Protein AF-A0A2A9CJL3-F1 (afdb_monomer_lite)

Sequence (117 aa):
MLYKWERVASILKNCNGYSLLDGLIALSILTLLSSGALPIYVQLYEERMSIQTRKEAILLLDHYWNDFVLNNVVPPKQEILEGTAFYLTETPNGLCISYNEEKKDELLICRSLPHEK

Structure (mmCIF, N/CA/C/O backbone):
data_AF-A0A2A9CJL3-F1
#
_entry.id   AF-A0A2A9CJL3-F1
#
loop_
_atom_site.group_PDB
_atom_site.id
_atom_site.type_symbol
_atom_site.label_atom_id
_atom_site.label_alt_id
_atom_site.label_comp_id
_atom_site.label_asym_id
_atom_site.label_entity_id
_atom_site.label_seq_id
_atom_site.pdbx_PDB_ins_code
_atom_site.Cartn_x
_atom_site.Cartn_y
_atom_site.Cartn_z
_atom_site.occupancy
_atom_site.B_iso_or_equiv
_atom_site.auth_seq_id
_atom_site.auth_comp_id
_atom_site.auth_asym_id
_atom_site.auth_atom_id
_atom_site.pdbx_PDB_model_num
ATOM 1 N N . MET A 1 1 ? 41.858 -5.292 -52.954 1.00 49.09 1 MET A N 1
ATOM 2 C CA . MET A 1 1 ? 40.851 -6.028 -52.149 1.00 49.09 1 MET A CA 1
ATOM 3 C C . MET A 1 1 ? 40.027 -5.147 -51.194 1.00 49.09 1 MET A C 1
ATOM 5 O O . MET A 1 1 ? 39.134 -5.680 -50.553 1.00 49.09 1 MET A O 1
ATOM 9 N N . LEU A 1 2 ? 40.246 -3.824 -51.125 1.00 51.66 2 LEU A N 1
ATOM 10 C CA . LEU A 1 2 ? 39.486 -2.907 -50.251 1.00 51.66 2 LEU A CA 1
ATOM 11 C C . LEU A 1 2 ? 38.051 -2.607 -50.741 1.00 51.66 2 LEU A C 1
ATOM 13 O O . LEU A 1 2 ? 37.121 -2.576 -49.947 1.00 51.66 2 LEU A O 1
ATOM 17 N N . TYR A 1 3 ? 37.839 -2.536 -52.058 1.00 54.88 3 TYR A N 1
ATOM 18 C CA . TYR A 1 3 ? 36.556 -2.154 -52.675 1.00 54.88 3 TYR A CA 1
ATOM 19 C C . TYR A 1 3 ? 35.359 -3.087 -52.421 1.00 54.88 3 TYR A C 1
ATOM 21 O O . TYR A 1 3 ? 34.215 -2.708 -52.679 1.00 54.88 3 TYR A O 1
ATOM 29 N N . LYS A 1 4 ? 35.593 -4.333 -51.988 1.00 55.81 4 LYS A N 1
ATOM 30 C CA . LYS A 1 4 ? 34.507 -5.305 -51.777 1.00 55.81 4 LYS A CA 1
ATOM 31 C C . LYS A 1 4 ? 33.820 -5.091 -50.424 1.00 55.81 4 LYS A C 1
ATOM 33 O O . LYS A 1 4 ? 32.614 -5.284 -50.328 1.00 55.81 4 LYS A O 1
ATOM 38 N N . TRP A 1 5 ? 34.566 -4.638 -49.417 1.00 55.09 5 TRP A N 1
ATOM 39 C CA . TRP A 1 5 ? 34.066 -4.428 -48.056 1.00 55.09 5 TRP A CA 1
ATOM 40 C C . TRP A 1 5 ? 33.256 -3.135 -47.923 1.00 55.09 5 TRP A C 1
ATOM 42 O O . TRP A 1 5 ? 32.191 -3.150 -47.312 1.00 55.09 5 TRP A O 1
ATOM 52 N N . GLU A 1 6 ? 33.676 -2.052 -48.584 1.00 56.62 6 GLU A N 1
ATOM 53 C CA . GLU A 1 6 ? 32.918 -0.787 -48.624 1.00 56.62 6 GLU A CA 1
ATOM 54 C C . GLU A 1 6 ? 31.541 -0.950 -49.281 1.00 56.62 6 GLU A C 1
ATOM 56 O O . GLU A 1 6 ? 30.549 -0.388 -48.819 1.00 56.62 6 GLU A O 1
ATOM 61 N N . ARG A 1 7 ? 31.451 -1.782 -50.327 1.00 55.16 7 ARG A N 1
ATOM 62 C CA . ARG A 1 7 ? 30.183 -2.060 -51.015 1.00 55.16 7 ARG A CA 1
ATOM 63 C C . ARG A 1 7 ? 29.206 -2.846 -50.140 1.00 55.16 7 ARG A C 1
ATOM 65 O O . ARG A 1 7 ? 28.020 -2.548 -50.143 1.00 55.16 7 ARG A O 1
ATOM 72 N N . VAL A 1 8 ? 29.701 -3.807 -49.360 1.00 57.72 8 VAL A N 1
ATOM 73 C CA . VAL A 1 8 ? 28.883 -4.570 -48.403 1.00 57.72 8 VAL A CA 1
ATOM 74 C C . VAL A 1 8 ? 28.418 -3.672 -47.253 1.00 57.72 8 VAL A C 1
ATOM 76 O O . VAL A 1 8 ? 27.242 -3.700 -46.899 1.00 57.72 8 VAL A O 1
ATOM 79 N N . ALA A 1 9 ? 29.290 -2.799 -46.739 1.00 57.59 9 ALA A N 1
ATOM 80 C CA . ALA A 1 9 ? 28.938 -1.828 -45.702 1.00 57.59 9 ALA A CA 1
ATOM 81 C C . ALA A 1 9 ? 27.870 -0.810 -46.157 1.00 57.59 9 ALA A C 1
ATOM 83 O O . ALA A 1 9 ? 27.065 -0.358 -45.346 1.00 57.59 9 ALA A O 1
ATOM 84 N N . SER A 1 10 ? 27.827 -0.476 -47.451 1.00 55.78 10 SER A N 1
ATOM 85 C CA . SER A 1 10 ? 26.781 0.366 -48.047 1.00 55.78 10 SER A CA 1
ATOM 86 C C . SER A 1 10 ? 25.424 -0.338 -48.184 1.00 55.78 10 SER A C 1
ATOM 88 O O . SER A 1 10 ? 24.407 0.345 -48.167 1.00 55.78 10 SER A O 1
ATOM 90 N N . ILE A 1 11 ? 25.392 -1.667 -48.343 1.00 60.41 11 ILE A N 1
ATOM 91 C CA . ILE A 1 11 ? 24.155 -2.456 -48.526 1.00 60.41 11 ILE A CA 1
ATOM 92 C C . ILE A 1 11 ? 23.450 -2.719 -47.181 1.00 60.41 11 ILE A C 1
ATOM 94 O O . ILE A 1 11 ? 22.240 -2.906 -47.138 1.00 60.41 11 ILE A O 1
ATOM 98 N N . LEU A 1 12 ? 24.195 -2.689 -46.073 1.00 59.72 12 LEU A N 1
ATOM 99 C CA . LEU A 1 12 ? 23.690 -2.881 -44.704 1.00 59.72 12 LEU A CA 1
ATOM 100 C C . LEU A 1 12 ? 23.056 -1.626 -44.076 1.00 59.72 12 LEU A C 1
ATOM 102 O O . LEU A 1 12 ? 22.631 -1.668 -42.919 1.00 59.72 12 LEU A O 1
ATOM 106 N N . LYS A 1 13 ? 23.000 -0.513 -44.815 1.00 63.97 13 LYS A N 1
ATOM 107 C CA . LYS A 1 13 ? 22.344 0.726 -44.390 1.00 63.97 13 LYS A CA 1
ATOM 108 C C . LYS A 1 13 ? 20.925 0.779 -44.948 1.00 63.97 13 LYS A C 1
ATOM 110 O O . LYS A 1 13 ? 20.710 0.530 -46.131 1.00 63.97 13 LYS A O 1
ATOM 115 N N . ASN A 1 14 ? 19.961 1.138 -44.107 1.00 64.75 14 ASN A N 1
ATOM 116 C CA . ASN A 1 14 ? 18.607 1.463 -44.552 1.00 64.75 14 ASN A CA 1
ATOM 117 C C . ASN A 1 14 ? 18.636 2.716 -45.460 1.00 64.75 14 ASN A C 1
ATOM 119 O O . ASN A 1 14 ? 19.577 3.507 -45.396 1.00 64.75 14 ASN A O 1
ATOM 123 N N . CYS A 1 15 ? 17.587 2.958 -46.251 1.00 68.25 15 CYS A N 1
ATOM 124 C CA . CYS A 1 15 ? 17.430 4.134 -47.121 1.00 68.25 15 CYS A CA 1
ATOM 125 C C . CYS A 1 15 ? 17.525 5.483 -46.377 1.00 68.25 15 CYS A C 1
ATOM 127 O O . CYS A 1 15 ? 17.763 6.508 -47.005 1.00 68.25 15 CYS A O 1
ATOM 129 N N . ASN A 1 16 ? 17.403 5.470 -45.045 1.00 71.50 16 ASN A N 1
ATOM 130 C CA . ASN A 1 16 ? 17.586 6.629 -44.165 1.00 71.50 16 ASN A CA 1
ATOM 131 C C . ASN A 1 16 ? 19.027 6.774 -43.624 1.00 71.50 16 ASN A C 1
ATOM 133 O O . ASN A 1 16 ? 19.276 7.605 -42.758 1.00 71.50 16 ASN A O 1
ATOM 137 N N . GLY A 1 17 ? 19.978 5.956 -44.087 1.00 72.94 17 GLY A N 1
ATOM 138 C CA . GLY A 1 17 ? 21.399 6.028 -43.727 1.00 72.94 17 GLY A CA 1
ATOM 139 C C . GLY A 1 17 ? 21.811 5.272 -42.457 1.00 72.94 17 GLY A C 1
ATOM 140 O O . GLY A 1 17 ? 23.010 5.119 -42.227 1.00 72.94 17 GLY A O 1
ATOM 141 N N . TYR A 1 18 ? 20.859 4.758 -41.675 1.00 77.50 18 TYR A N 1
ATOM 142 C CA . TYR A 1 18 ? 21.126 3.988 -40.455 1.00 77.50 18 TYR A CA 1
ATOM 143 C C . TYR A 1 18 ? 21.594 2.566 -40.759 1.00 77.50 18 TYR A C 1
ATOM 145 O O . TYR A 1 18 ? 20.965 1.853 -41.545 1.00 77.50 18 TYR A O 1
ATOM 153 N N . SER A 1 19 ? 22.674 2.146 -40.107 1.00 81.62 19 SER A N 1
ATOM 154 C CA . SER A 1 19 ? 23.163 0.769 -40.132 1.00 81.62 19 SER A CA 1
ATOM 155 C C . SER A 1 19 ? 22.446 -0.087 -39.088 1.00 81.62 19 SER A C 1
ATOM 157 O O . SER A 1 19 ? 22.014 0.405 -38.046 1.00 81.62 19 SER A O 1
ATOM 159 N N . LEU A 1 20 ? 22.391 -1.401 -39.316 1.00 79.12 20 LEU A N 1
ATOM 160 C CA . LEU A 1 20 ? 21.939 -2.369 -38.309 1.00 79.12 20 LEU A CA 1
ATOM 161 C C . LEU A 1 20 ? 22.742 -2.244 -36.997 1.00 79.12 20 LEU A C 1
ATOM 163 O O . LEU A 1 20 ? 22.187 -2.394 -35.911 1.00 79.12 20 LEU A O 1
ATOM 167 N N . LEU A 1 21 ? 24.028 -1.885 -37.096 1.00 84.50 21 LEU A N 1
ATOM 168 C CA . LEU A 1 21 ? 24.891 -1.614 -35.944 1.00 84.50 21 LEU A CA 1
ATOM 169 C C . LEU A 1 21 ? 24.389 -0.431 -35.099 1.00 84.50 21 LEU A C 1
ATOM 171 O O . LEU A 1 21 ? 24.407 -0.518 -33.874 1.00 84.50 21 LEU A O 1
ATOM 175 N N . ASP A 1 22 ? 23.896 0.636 -35.733 1.00 82.56 22 ASP A N 1
ATOM 176 C CA . ASP A 1 22 ? 23.372 1.812 -35.026 1.00 82.56 22 ASP A CA 1
ATOM 177 C C . ASP A 1 22 ? 22.117 1.442 -34.226 1.00 82.56 22 ASP A C 1
ATOM 179 O O . ASP A 1 22 ? 21.938 1.887 -33.093 1.00 82.56 22 ASP A O 1
ATOM 183 N N . GLY A 1 23 ? 21.284 0.553 -34.780 1.00 85.12 23 GLY A N 1
ATOM 184 C CA . GLY A 1 23 ? 20.132 -0.014 -34.079 1.00 85.12 23 GLY A CA 1
ATOM 185 C C . GLY A 1 23 ? 20.530 -0.858 -32.865 1.00 85.12 23 GLY A C 1
ATOM 186 O O . GLY A 1 23 ? 19.932 -0.721 -31.801 1.00 85.12 23 GLY A O 1
ATOM 187 N N . LEU A 1 24 ? 21.571 -1.689 -32.987 1.00 88.12 24 LEU A N 1
ATOM 188 C CA . LEU A 1 24 ? 22.086 -2.487 -31.866 1.00 88.12 24 LEU A CA 1
ATOM 189 C C . LEU A 1 24 ? 22.685 -1.616 -30.755 1.00 88.12 24 LEU A C 1
ATOM 191 O O . LEU A 1 24 ? 22.490 -1.917 -29.580 1.00 88.12 24 LEU A O 1
ATOM 195 N N . ILE A 1 25 ? 23.375 -0.529 -31.111 1.00 90.81 25 ILE A N 1
ATOM 196 C CA . ILE A 1 25 ? 23.914 0.438 -30.144 1.00 90.81 25 ILE A CA 1
ATOM 197 C C . ILE A 1 25 ? 22.777 1.193 -29.444 1.00 90.81 25 ILE A C 1
ATOM 199 O O . ILE A 1 25 ? 22.794 1.354 -28.228 1.00 90.81 25 ILE A O 1
ATOM 203 N N . ALA A 1 26 ? 21.752 1.623 -30.182 1.00 92.00 26 ALA A N 1
ATOM 204 C CA . ALA A 1 26 ? 20.588 2.265 -29.577 1.00 92.00 26 ALA A CA 1
ATOM 205 C C . ALA A 1 26 ? 19.861 1.320 -28.604 1.00 92.00 26 ALA A C 1
ATOM 207 O O . ALA A 1 26 ? 19.496 1.729 -27.501 1.00 92.00 26 ALA A O 1
ATOM 208 N N . LEU A 1 27 ? 19.704 0.045 -28.976 1.00 89.62 27 LEU A N 1
ATOM 209 C CA . LEU A 1 27 ? 19.112 -0.975 -28.111 1.00 89.62 27 LEU A CA 1
ATOM 210 C C . LEU A 1 27 ? 19.964 -1.255 -26.871 1.00 89.62 27 LEU A C 1
ATOM 212 O O . LEU A 1 27 ? 19.398 -1.407 -25.795 1.00 89.62 27 LEU A O 1
ATOM 216 N N . SER A 1 28 ? 21.295 -1.293 -26.985 1.00 91.81 28 SER A N 1
ATOM 217 C CA . SER A 1 28 ? 22.170 -1.532 -25.830 1.00 91.81 28 SER A CA 1
ATOM 218 C C . SER A 1 28 ? 22.155 -0.373 -24.831 1.00 91.81 28 SER A C 1
ATOM 220 O O . SER A 1 28 ? 22.166 -0.592 -23.621 1.00 91.81 28 SER A O 1
ATOM 222 N N . ILE A 1 29 ? 22.063 0.866 -25.319 1.00 94.56 29 ILE A N 1
ATOM 223 C CA . ILE A 1 29 ? 21.884 2.043 -24.462 1.00 94.56 29 ILE A CA 1
ATOM 224 C C . ILE A 1 29 ? 20.509 1.992 -23.785 1.00 94.56 29 ILE A C 1
ATOM 226 O O . ILE A 1 29 ? 20.406 2.219 -22.580 1.00 94.56 29 ILE A O 1
ATOM 230 N N . LEU A 1 30 ? 19.456 1.651 -24.534 1.00 92.50 30 LEU A N 1
ATOM 231 C CA . LEU A 1 30 ? 18.102 1.541 -23.995 1.00 92.50 30 LEU A CA 1
ATOM 232 C C . LEU A 1 30 ? 18.007 0.463 -22.908 1.00 92.50 30 LEU A C 1
ATOM 234 O O . LEU A 1 30 ? 17.411 0.709 -21.860 1.00 92.50 30 LEU A O 1
ATOM 238 N N . THR A 1 31 ? 18.609 -0.709 -23.122 1.00 93.25 31 THR A N 1
ATOM 239 C CA . THR A 1 31 ? 18.590 -1.786 -22.126 1.00 93.25 31 THR A CA 1
ATOM 240 C C . THR A 1 31 ? 19.327 -1.375 -20.859 1.00 93.25 31 THR A C 1
ATOM 242 O O . THR A 1 31 ? 18.775 -1.548 -19.775 1.00 93.25 31 THR A O 1
ATOM 245 N N . LEU A 1 32 ? 20.497 -0.738 -20.967 1.00 93.31 32 LEU A N 1
ATOM 246 C CA . LEU A 1 32 ? 21.230 -0.221 -19.807 1.00 93.31 32 LEU A CA 1
ATOM 247 C C . LEU A 1 32 ? 20.395 0.783 -19.004 1.00 93.31 32 LEU A C 1
ATOM 249 O O . LEU A 1 32 ? 20.230 0.617 -17.795 1.00 93.31 32 LEU A O 1
ATOM 253 N N . LEU A 1 33 ? 19.804 1.775 -19.673 1.00 93.31 33 LEU A N 1
ATOM 254 C CA . LEU A 1 33 ? 18.961 2.777 -19.016 1.00 93.31 33 LEU A CA 1
ATOM 255 C C . LEU A 1 33 ? 17.731 2.145 -18.361 1.00 93.31 33 LEU A C 1
ATOM 257 O O . LEU A 1 33 ? 17.422 2.450 -17.210 1.00 93.31 33 LEU A O 1
ATOM 261 N N . SER A 1 34 ? 17.060 1.229 -19.062 1.00 92.75 34 SER A N 1
ATOM 262 C CA . SER A 1 34 ? 15.894 0.532 -18.518 1.00 92.75 34 SER A CA 1
ATOM 263 C C . SER A 1 34 ? 16.258 -0.313 -17.298 1.00 92.75 34 SER A C 1
ATOM 265 O O . SER A 1 34 ? 15.550 -0.254 -16.299 1.00 92.75 34 SER A O 1
ATOM 267 N N . SER A 1 35 ? 17.396 -1.014 -17.317 1.00 91.38 35 SER A N 1
ATOM 268 C CA . SER A 1 35 ? 17.829 -1.860 -16.200 1.00 91.38 35 SER A CA 1
ATOM 269 C C . SER A 1 35 ? 18.128 -1.065 -14.927 1.00 91.38 35 SER A C 1
ATOM 271 O O . SER A 1 35 ? 17.892 -1.569 -13.834 1.00 91.38 35 SER A O 1
ATOM 273 N N . GLY A 1 36 ? 18.595 0.182 -15.057 1.00 90.12 36 GLY A N 1
ATOM 274 C CA . GLY A 1 36 ? 18.819 1.071 -13.918 1.00 90.12 36 GLY A CA 1
ATOM 275 C C . GLY A 1 36 ? 17.544 1.759 -13.431 1.00 90.12 36 GLY A C 1
ATOM 276 O O . GLY A 1 36 ? 17.332 1.887 -12.230 1.00 90.12 36 GLY A O 1
ATOM 277 N N . ALA A 1 37 ? 16.676 2.190 -14.349 1.00 91.88 37 ALA A N 1
ATOM 278 C CA . ALA A 1 37 ? 15.473 2.938 -13.997 1.00 91.88 37 ALA A CA 1
ATOM 279 C C . ALA A 1 37 ? 14.354 2.047 -13.438 1.00 91.88 37 ALA A C 1
ATOM 281 O O . ALA A 1 37 ? 13.676 2.437 -12.489 1.00 91.88 37 ALA A O 1
ATOM 282 N N . LEU A 1 38 ? 14.157 0.850 -13.999 1.00 90.75 38 LEU A N 1
ATOM 283 C CA . LEU A 1 38 ? 13.072 -0.055 -13.617 1.00 90.75 38 LEU A CA 1
ATOM 284 C C . LEU A 1 38 ? 13.039 -0.392 -12.113 1.00 90.75 38 LEU A C 1
ATOM 286 O O . LEU A 1 38 ? 11.970 -0.233 -11.525 1.00 90.75 38 LEU A O 1
ATOM 290 N N . PRO A 1 39 ? 14.149 -0.795 -11.454 1.00 91.25 39 PRO A N 1
ATOM 291 C CA . PRO A 1 39 ? 14.109 -1.100 -10.023 1.00 91.25 39 PRO A CA 1
ATOM 292 C C . PRO A 1 39 ? 13.735 0.123 -9.177 1.00 91.25 39 PRO A C 1
ATOM 294 O O . PRO A 1 39 ? 12.997 -0.014 -8.206 1.00 91.25 39 PRO A O 1
ATOM 297 N N . ILE A 1 40 ? 14.163 1.325 -9.580 1.00 92.75 40 ILE A N 1
ATOM 298 C CA . ILE A 1 40 ? 13.809 2.577 -8.894 1.00 92.75 40 ILE A CA 1
ATOM 299 C C . ILE A 1 40 ? 12.305 2.840 -9.015 1.00 92.75 40 ILE A C 1
ATOM 301 O O . ILE A 1 40 ? 11.657 3.191 -8.033 1.00 92.75 40 ILE A O 1
ATOM 305 N N . TYR A 1 41 ? 11.730 2.650 -10.206 1.00 91.81 41 TYR A N 1
ATOM 306 C CA . TYR A 1 41 ? 10.290 2.811 -10.410 1.00 91.81 41 TYR A CA 1
ATOM 307 C C . TYR A 1 41 ? 9.470 1.814 -9.593 1.00 91.81 41 TYR A C 1
ATOM 309 O O . TYR A 1 41 ? 8.462 2.210 -9.014 1.00 91.81 41 TYR A O 1
ATOM 317 N N . VAL A 1 42 ? 9.905 0.553 -9.527 1.00 92.31 42 VAL A N 1
ATOM 318 C CA . VAL A 1 42 ? 9.240 -0.479 -8.719 1.00 92.31 42 VAL A CA 1
ATOM 319 C C . VAL A 1 42 ? 9.270 -0.094 -7.242 1.00 92.31 42 VAL A C 1
ATOM 321 O O . VAL A 1 42 ? 8.214 -0.027 -6.618 1.00 92.31 42 VAL A O 1
ATOM 324 N N . GLN A 1 43 ? 10.441 0.265 -6.711 1.00 91.62 43 GLN A N 1
ATOM 325 C CA . GLN A 1 43 ? 10.571 0.666 -5.311 1.00 91.62 43 GLN A CA 1
ATOM 326 C C . GLN A 1 43 ? 9.704 1.892 -4.984 1.00 91.62 43 GLN A C 1
ATOM 328 O O . GLN A 1 43 ? 8.958 1.890 -4.008 1.00 91.62 43 GLN A O 1
ATOM 333 N N . LEU A 1 44 ? 9.743 2.932 -5.823 1.00 92.81 44 LEU A N 1
ATOM 334 C CA . LEU A 1 44 ? 8.928 4.132 -5.615 1.00 92.81 44 LEU A CA 1
ATOM 335 C C . LEU A 1 44 ? 7.427 3.841 -5.685 1.00 92.81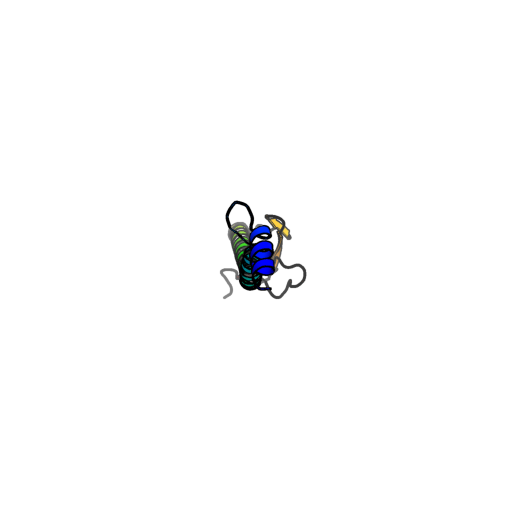 44 LEU A C 1
ATOM 337 O O . LEU A 1 44 ? 6.642 4.501 -5.003 1.00 92.81 44 LEU A O 1
ATOM 341 N N . TYR A 1 45 ? 7.014 2.900 -6.532 1.00 91.25 45 TYR A N 1
ATOM 342 C CA . TYR A 1 45 ? 5.618 2.496 -6.633 1.00 91.25 45 TYR A CA 1
ATOM 343 C C . TYR A 1 45 ? 5.154 1.785 -5.358 1.00 91.25 45 TYR A C 1
ATOM 345 O O . TYR A 1 45 ? 4.112 2.144 -4.810 1.00 91.25 45 TYR A O 1
ATOM 353 N N . GLU A 1 46 ? 5.948 0.844 -4.846 1.00 88.44 46 GLU A N 1
ATOM 354 C CA . GLU A 1 46 ? 5.673 0.146 -3.585 1.00 88.44 46 GLU A CA 1
ATOM 355 C C . GLU A 1 46 ? 5.620 1.116 -2.397 1.00 88.44 46 GLU A C 1
ATOM 357 O O . GLU A 1 46 ? 4.666 1.097 -1.617 1.00 88.44 46 GLU A O 1
ATOM 362 N N . GLU A 1 47 ? 6.588 2.032 -2.298 1.00 87.12 47 GLU A N 1
ATOM 363 C CA . GLU A 1 47 ? 6.613 3.059 -1.254 1.00 87.12 47 GLU A CA 1
ATOM 364 C C . GLU A 1 47 ? 5.365 3.947 -1.316 1.00 87.12 47 GLU A C 1
ATOM 366 O O . GLU A 1 47 ? 4.695 4.147 -0.300 1.00 87.12 47 GLU A O 1
ATOM 371 N N . ARG A 1 48 ? 4.993 4.440 -2.505 1.00 89.50 48 ARG A N 1
ATOM 372 C CA . ARG A 1 48 ? 3.792 5.272 -2.675 1.00 89.50 48 ARG A CA 1
ATOM 373 C C . ARG A 1 48 ? 2.514 4.528 -2.325 1.00 89.50 48 ARG A C 1
ATOM 375 O O . ARG A 1 48 ? 1.658 5.116 -1.668 1.00 89.50 48 ARG A O 1
ATOM 382 N N . MET A 1 49 ? 2.400 3.266 -2.730 1.00 87.06 49 MET A N 1
ATOM 383 C CA . MET A 1 49 ? 1.250 2.437 -2.386 1.00 87.06 49 MET A CA 1
ATOM 384 C C . MET A 1 49 ? 1.148 2.277 -0.867 1.00 87.06 49 MET A C 1
ATOM 386 O O . MET A 1 49 ? 0.103 2.560 -0.290 1.00 87.06 49 MET A O 1
ATOM 390 N N . SER A 1 50 ? 2.257 1.950 -0.195 1.00 85.69 50 SER A N 1
ATOM 391 C CA . SER A 1 50 ? 2.278 1.791 1.265 1.00 85.69 50 SER A CA 1
ATOM 392 C C . SER A 1 50 ? 1.868 3.068 2.012 1.00 85.69 50 SER A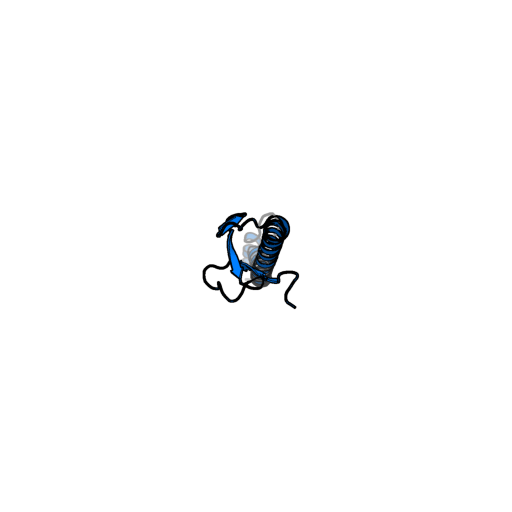 C 1
ATOM 394 O O . SER A 1 50 ? 1.122 3.015 2.991 1.00 85.69 50 SER A O 1
ATOM 396 N N . ILE A 1 51 ? 2.308 4.237 1.532 1.00 87.62 51 ILE A N 1
ATOM 397 C CA . ILE A 1 51 ? 1.958 5.537 2.113 1.00 87.62 51 ILE A CA 1
ATOM 398 C C . ILE A 1 51 ? 0.470 5.825 1.921 1.00 87.62 51 ILE A C 1
ATOM 400 O O . ILE A 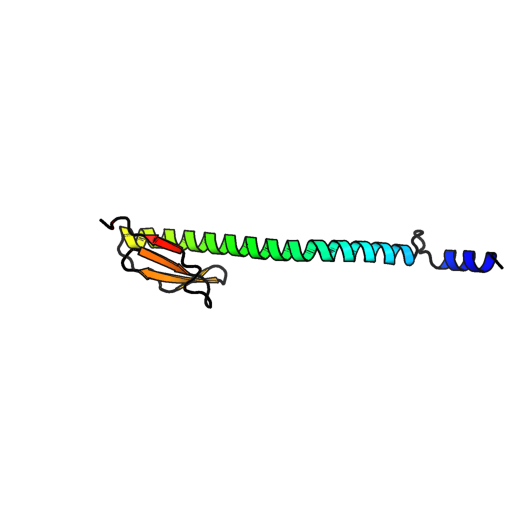1 51 ? -0.183 6.310 2.847 1.00 87.62 51 ILE A O 1
ATOM 404 N N . GLN A 1 52 ? -0.063 5.531 0.736 1.00 89.44 52 GLN A N 1
ATOM 405 C CA . GLN A 1 52 ?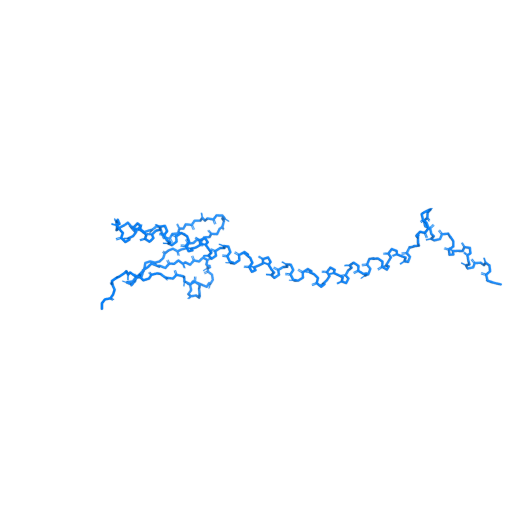 -1.467 5.748 0.416 1.00 89.44 52 GLN A CA 1
ATOM 406 C C . GLN A 1 52 ? -2.375 4.858 1.277 1.00 89.44 52 GLN A C 1
ATOM 408 O O . GLN A 1 52 ? -3.241 5.386 1.975 1.00 89.44 52 GLN A O 1
ATOM 413 N N . THR A 1 53 ? -2.100 3.553 1.353 1.00 86.69 53 THR A N 1
ATOM 414 C CA . THR A 1 53 ? -2.854 2.621 2.209 1.00 86.69 53 THR A CA 1
ATOM 415 C C . THR A 1 53 ? -2.775 3.021 3.684 1.00 86.69 53 THR A C 1
ATOM 417 O O . THR A 1 53 ? -3.771 2.995 4.405 1.00 86.69 53 THR A O 1
ATOM 420 N N . ARG A 1 54 ? -1.604 3.477 4.154 1.00 86.25 54 ARG A N 1
ATOM 421 C CA . ARG A 1 54 ? -1.448 3.991 5.522 1.00 86.25 54 ARG A CA 1
ATOM 422 C C . ARG A 1 54 ? -2.298 5.237 5.773 1.00 86.25 54 ARG A C 1
ATOM 424 O O . ARG A 1 54 ? -2.864 5.382 6.855 1.00 86.25 54 ARG A O 1
ATOM 431 N N . LYS A 1 55 ? -2.365 6.153 4.808 1.00 89.38 55 LYS A N 1
ATOM 432 C CA . LYS A 1 55 ? -3.184 7.364 4.907 1.00 89.38 55 LYS A CA 1
ATOM 433 C C . LYS A 1 55 ? -4.669 7.012 4.981 1.00 89.38 55 LYS A C 1
ATOM 435 O O . LYS A 1 55 ? -5.374 7.577 5.810 1.00 89.38 55 LYS A O 1
ATOM 440 N N . GLU A 1 56 ? -5.120 6.069 4.163 1.00 89.44 56 GLU A N 1
ATOM 441 C CA . GLU A 1 56 ? -6.496 5.562 4.184 1.00 89.44 56 GLU A CA 1
ATOM 442 C C . GLU A 1 56 ? -6.836 4.894 5.516 1.00 89.44 56 GLU A C 1
ATOM 444 O O . GLU A 1 56 ? -7.860 5.224 6.109 1.00 89.44 56 GLU A O 1
ATOM 449 N N . ALA A 1 57 ? -5.933 4.069 6.058 1.00 87.44 57 ALA A N 1
ATOM 450 C CA . ALA A 1 57 ? -6.095 3.490 7.391 1.00 87.44 57 ALA A CA 1
ATOM 451 C C . ALA A 1 57 ? -6.283 4.571 8.470 1.00 87.44 57 ALA A C 1
ATOM 453 O O . ALA A 1 57 ? -7.149 4.450 9.329 1.00 87.44 57 ALA A O 1
ATOM 454 N N . ILE A 1 58 ? -5.499 5.654 8.430 1.00 88.25 58 ILE A N 1
ATOM 455 C CA . ILE A 1 58 ? -5.623 6.755 9.399 1.00 88.25 58 ILE A CA 1
ATOM 456 C C . ILE A 1 58 ? -6.966 7.476 9.250 1.00 88.25 58 ILE A C 1
ATOM 458 O O . ILE A 1 58 ? -7.583 7.811 10.257 1.00 88.25 58 ILE A O 1
ATOM 462 N N . LEU A 1 59 ? -7.419 7.715 8.018 1.00 89.62 59 LEU A N 1
ATOM 463 C CA . LEU A 1 59 ? -8.704 8.369 7.764 1.00 89.62 59 LEU A CA 1
ATOM 464 C C . LEU A 1 59 ? -9.879 7.510 8.239 1.00 89.62 59 LEU A C 1
ATOM 466 O O . LEU A 1 59 ? -10.785 8.034 8.882 1.00 89.62 59 LEU A O 1
ATOM 470 N N . LEU A 1 60 ? -9.840 6.200 7.981 1.00 89.12 60 LEU A N 1
ATOM 471 C CA . LEU A 1 60 ? -10.831 5.254 8.497 1.00 89.12 60 LEU A CA 1
ATOM 472 C C . LEU A 1 60 ? -10.809 5.211 10.024 1.00 89.12 60 LEU A C 1
ATOM 474 O O . LEU A 1 60 ? -11.858 5.287 10.661 1.00 89.12 60 LEU A O 1
ATOM 478 N N . LEU A 1 61 ? -9.617 5.156 10.623 1.00 88.31 61 LEU A N 1
ATOM 479 C CA . LEU A 1 61 ? -9.476 5.195 12.072 1.00 88.31 61 LEU A CA 1
ATOM 480 C C . LEU A 1 61 ? -10.075 6.480 12.653 1.00 88.31 61 LEU A C 1
ATOM 482 O O . LEU A 1 61 ? -10.793 6.396 13.637 1.00 88.31 61 LEU A O 1
ATOM 486 N N . ASP A 1 62 ? -9.817 7.649 12.063 1.00 88.50 62 ASP A N 1
ATOM 487 C CA . ASP A 1 62 ? -10.371 8.929 12.524 1.00 88.50 62 ASP A CA 1
ATOM 488 C C . ASP A 1 62 ? -11.895 9.007 12.354 1.00 88.50 62 ASP A C 1
ATOM 490 O O . ASP A 1 62 ? -12.592 9.509 13.238 1.00 88.50 62 ASP A O 1
ATOM 494 N N . HIS A 1 63 ? -12.421 8.453 11.259 1.00 87.69 63 HIS A N 1
ATOM 495 C CA . HIS A 1 63 ? -13.857 8.365 11.016 1.00 87.69 63 HIS A CA 1
ATOM 496 C C . HIS A 1 63 ? -14.562 7.588 12.135 1.00 87.69 63 HIS A C 1
ATOM 498 O O . HIS A 1 63 ? -15.438 8.133 12.807 1.00 87.69 63 HIS A O 1
ATOM 504 N N . TYR A 1 64 ? -14.106 6.363 12.408 1.00 87.88 64 TYR A N 1
ATOM 505 C CA . TYR A 1 64 ? -14.685 5.534 13.465 1.00 87.88 64 TYR A CA 1
ATOM 506 C C . TYR A 1 64 ? -14.327 5.997 14.869 1.00 87.88 64 TYR A C 1
ATOM 508 O O . TYR A 1 64 ? -15.087 5.755 15.800 1.00 87.88 64 TYR A O 1
ATOM 516 N N . TRP A 1 65 ? -13.196 6.675 15.045 1.00 86.12 65 TRP A N 1
ATOM 517 C CA . TRP A 1 65 ? -12.793 7.209 16.337 1.00 86.12 65 TRP A CA 1
ATOM 518 C C . TRP A 1 65 ? -13.818 8.190 16.889 1.00 86.12 65 TRP A C 1
ATOM 520 O O . TRP A 1 65 ? -14.183 8.111 18.060 1.00 86.12 65 TRP A O 1
ATOM 530 N N . ASN A 1 66 ? -14.295 9.106 16.047 1.00 83.88 66 ASN A N 1
ATOM 531 C CA . ASN A 1 66 ? -15.268 10.104 16.471 1.00 83.88 66 ASN A CA 1
ATOM 532 C C . ASN A 1 66 ? -16.593 9.444 16.867 1.00 83.88 66 ASN A C 1
ATOM 534 O O . ASN A 1 66 ? -17.148 9.785 17.909 1.00 83.88 66 ASN A O 1
ATOM 538 N N . ASP A 1 67 ? -17.054 8.453 16.104 1.00 84.69 67 ASP A N 1
ATOM 539 C CA . ASP A 1 67 ? -18.271 7.706 16.432 1.00 84.69 67 ASP A CA 1
ATOM 540 C C . ASP A 1 67 ? -18.114 6.824 17.676 1.00 84.69 67 ASP A C 1
ATOM 542 O O . ASP A 1 67 ? -19.030 6.733 18.498 1.00 84.69 67 ASP A O 1
ATOM 546 N N . PHE A 1 68 ? -16.938 6.233 17.871 1.00 83.12 68 PHE A N 1
ATOM 547 C CA . PHE A 1 68 ? -16.627 5.446 19.057 1.00 83.12 68 PHE A CA 1
ATOM 548 C C . PHE A 1 68 ? -16.589 6.322 20.317 1.00 83.12 68 PHE A C 1
ATOM 550 O O . PHE A 1 68 ? -17.228 5.995 21.312 1.00 83.12 68 PHE A O 1
ATOM 557 N N . VAL A 1 69 ? -15.904 7.471 20.270 1.00 82.62 69 VAL A N 1
ATOM 558 C CA . VAL A 1 69 ? -15.727 8.360 21.432 1.00 82.62 69 VAL A CA 1
ATOM 559 C C . VAL A 1 69 ? -16.980 9.175 21.753 1.00 82.62 69 VAL A C 1
ATOM 561 O O . VAL A 1 69 ? -17.296 9.367 22.926 1.00 82.62 69 VAL A O 1
ATOM 564 N N . LEU A 1 70 ? -17.679 9.698 20.742 1.00 82.56 70 LEU A N 1
ATOM 565 C CA . LEU A 1 70 ? -18.816 10.603 20.951 1.00 82.56 70 LEU A CA 1
ATOM 566 C C . LEU A 1 70 ? -20.141 9.851 21.071 1.00 82.56 70 LEU A C 1
ATOM 568 O O . LEU A 1 70 ? -20.983 10.224 21.886 1.00 82.56 70 LEU A O 1
ATOM 572 N N . ASN A 1 71 ? -20.323 8.805 20.262 1.00 82.44 71 ASN A N 1
ATOM 573 C CA . ASN A 1 71 ? -21.604 8.117 20.112 1.00 82.44 71 ASN A CA 1
ATOM 574 C C . ASN A 1 71 ? -21.611 6.710 20.743 1.00 82.44 71 ASN A C 1
ATOM 576 O O . ASN A 1 71 ? -22.658 6.064 20.741 1.00 82.44 71 ASN A O 1
ATOM 580 N N . ASN A 1 72 ? -20.483 6.234 21.298 1.00 78.12 72 ASN A N 1
ATOM 581 C CA . ASN A 1 72 ? -20.296 4.860 21.799 1.00 78.12 72 ASN A CA 1
ATOM 582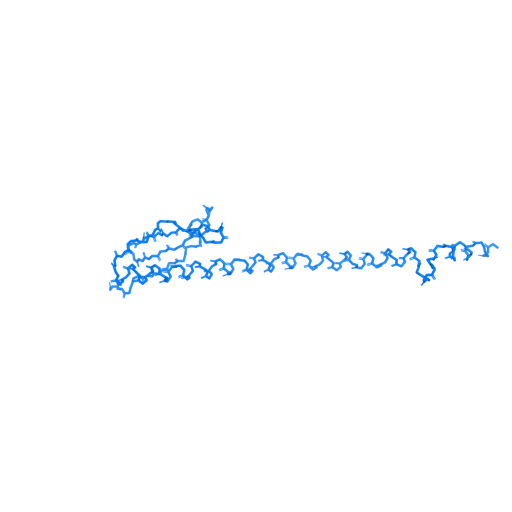 C C . ASN A 1 72 ? -20.694 3.786 20.769 1.00 78.12 72 ASN A C 1
ATOM 584 O O . ASN A 1 72 ? -21.184 2.710 21.122 1.00 78.12 72 ASN A O 1
ATOM 588 N N . VAL A 1 73 ? -20.520 4.083 19.478 1.00 82.38 73 VAL A N 1
ATOM 589 C CA . VAL A 1 73 ? -20.822 3.139 18.402 1.00 82.38 73 VAL A CA 1
ATOM 590 C C . VAL A 1 73 ? -19.623 2.220 18.218 1.00 82.38 73 VAL A C 1
ATOM 592 O O . VAL A 1 73 ? -18.516 2.677 17.941 1.00 82.38 73 VAL A O 1
ATOM 595 N N . VAL A 1 74 ? -19.847 0.913 18.366 1.00 77.62 74 VAL A N 1
ATOM 596 C CA . VAL A 1 74 ? -18.804 -0.094 18.144 1.00 77.62 74 VAL A CA 1
ATOM 597 C C . VAL A 1 74 ? -18.506 -0.175 16.642 1.00 77.62 74 VAL A C 1
ATOM 599 O O . VAL A 1 74 ? -19.429 -0.451 15.866 1.00 77.62 74 VAL A O 1
ATOM 602 N N . PRO A 1 75 ? -17.252 0.050 16.210 1.00 81.12 75 PRO A N 1
ATOM 603 C CA . PRO A 1 75 ? -16.902 0.006 14.799 1.00 81.12 75 PRO A CA 1
ATOM 604 C C . PRO A 1 75 ? -16.998 -1.414 14.223 1.00 81.12 75 PRO A C 1
ATOM 606 O O . PRO A 1 75 ? -16.897 -2.409 14.954 1.00 81.12 75 PRO A O 1
ATOM 609 N N . PRO A 1 76 ? -17.173 -1.543 12.897 1.00 83.62 76 PRO A N 1
ATOM 610 C CA . PRO A 1 76 ? -17.143 -2.838 12.238 1.00 83.62 76 PRO A CA 1
ATOM 611 C C . PRO A 1 76 ? -15.762 -3.486 12.396 1.00 83.62 76 PRO A C 1
ATOM 613 O O . PRO A 1 76 ? -14.732 -2.827 12.312 1.00 83.62 76 PRO A O 1
ATOM 616 N N . LYS A 1 77 ? -15.728 -4.810 12.588 1.00 80.81 77 LYS A N 1
ATOM 617 C CA . LYS A 1 77 ? -14.468 -5.561 12.763 1.00 80.81 77 LYS A CA 1
ATOM 618 C C . LYS A 1 77 ? -13.579 -5.556 11.515 1.00 80.81 77 LYS A C 1
ATOM 620 O O . LYS A 1 77 ? -12.378 -5.791 11.621 1.00 80.81 77 LYS A O 1
ATOM 625 N N . GLN A 1 78 ? -14.174 -5.348 10.344 1.00 82.88 78 GLN A N 1
ATOM 626 C CA . GLN A 1 78 ? -13.480 -5.333 9.067 1.00 82.88 78 GLN A CA 1
ATOM 627 C C . GLN A 1 78 ? -14.199 -4.409 8.087 1.00 82.88 78 GLN A C 1
ATOM 629 O O . GLN A 1 78 ? -15.428 -4.432 8.003 1.00 82.88 78 GLN A O 1
ATOM 634 N N . GLU A 1 79 ? -13.424 -3.667 7.307 1.00 84.00 79 GLU A N 1
ATOM 635 C CA . GLU A 1 79 ? -13.897 -2.876 6.178 1.00 84.00 79 GLU A CA 1
ATOM 636 C C . GLU A 1 79 ? -12.965 -3.066 4.981 1.00 84.00 79 GLU A C 1
ATOM 638 O O . GLU A 1 79 ? -11.761 -3.249 5.145 1.00 84.00 79 GLU A O 1
ATOM 643 N N . ILE A 1 80 ? -13.523 -3.073 3.771 1.00 83.12 80 ILE A N 1
ATOM 644 C CA . ILE A 1 80 ? -12.753 -3.238 2.537 1.00 83.12 80 ILE A CA 1
ATOM 645 C C . ILE A 1 80 ? -12.832 -1.927 1.764 1.00 83.12 80 ILE A C 1
ATOM 647 O O . ILE A 1 80 ? -13.909 -1.554 1.300 1.00 83.12 80 ILE A O 1
ATOM 651 N N . LEU A 1 81 ? -11.691 -1.259 1.599 1.0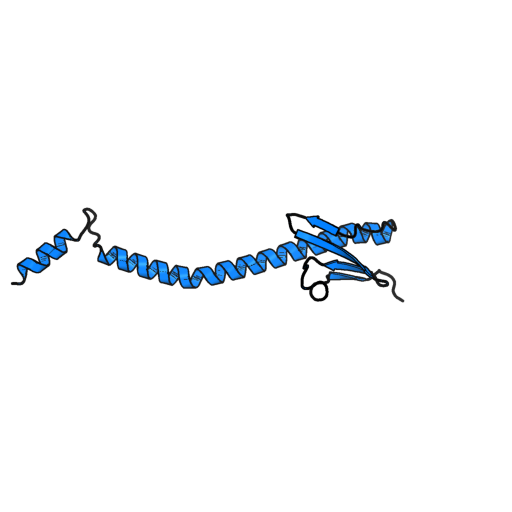0 81.25 81 LEU A N 1
ATOM 652 C CA . LEU A 1 81 ? -11.568 -0.034 0.810 1.00 81.25 81 LEU A CA 1
ATOM 653 C C . LEU A 1 81 ? -10.585 -0.272 -0.336 1.00 81.25 81 LEU A C 1
ATOM 655 O O . LEU A 1 81 ? -9.494 -0.791 -0.115 1.00 81.25 81 LEU A O 1
ATOM 659 N N . GLU A 1 82 ? -10.986 0.057 -1.565 1.00 79.00 82 GLU A N 1
ATOM 660 C CA . GLU A 1 82 ? -10.152 -0.079 -2.776 1.00 79.00 82 GLU A CA 1
ATOM 661 C C . GLU A 1 82 ? -9.443 -1.446 -2.925 1.00 79.00 82 GLU A C 1
ATOM 663 O O . GLU A 1 82 ? -8.335 -1.552 -3.442 1.00 79.00 82 GLU A O 1
ATOM 668 N N . GLY A 1 83 ? -10.089 -2.527 -2.472 1.00 79.25 83 GLY A N 1
ATOM 669 C CA . GLY A 1 83 ? -9.537 -3.886 -2.533 1.00 79.25 83 GLY A CA 1
ATOM 670 C C . GLY A 1 83 ? -8.550 -4.239 -1.412 1.00 79.25 83 GLY A C 1
ATOM 671 O O . GLY A 1 83 ? -8.057 -5.364 -1.385 1.00 79.25 83 GLY A O 1
ATOM 672 N N . THR A 1 84 ? -8.301 -3.331 -0.466 1.00 80.88 84 THR A N 1
ATOM 673 C CA . THR A 1 84 ? -7.531 -3.585 0.759 1.00 80.88 84 THR A CA 1
ATOM 674 C C . THR A 1 84 ? -8.460 -3.806 1.952 1.00 80.88 84 THR A C 1
ATOM 676 O O . THR A 1 84 ? -9.438 -3.083 2.141 1.00 80.88 84 THR A O 1
ATOM 679 N N . ALA A 1 85 ? -8.190 -4.850 2.739 1.00 84.50 85 ALA A N 1
ATOM 680 C CA . ALA A 1 85 ? -8.954 -5.170 3.939 1.00 84.50 85 ALA A CA 1
ATOM 681 C C . ALA A 1 85 ? -8.324 -4.497 5.162 1.00 84.50 85 ALA A C 1
ATOM 683 O O . ALA A 1 85 ? -7.177 -4.773 5.508 1.00 84.50 85 ALA A O 1
ATOM 684 N N . PHE A 1 86 ? -9.100 -3.658 5.837 1.00 86.19 86 PHE A N 1
ATOM 685 C CA . PHE A 1 86 ? -8.746 -3.028 7.099 1.00 86.19 86 PHE A CA 1
ATOM 686 C C . PHE A 1 86 ? -9.484 -3.724 8.239 1.00 86.19 86 PHE A C 1
ATOM 688 O O . PHE A 1 86 ? -10.696 -3.918 8.180 1.00 86.19 86 PHE A O 1
ATOM 695 N N . TYR A 1 87 ? -8.765 -4.078 9.294 1.00 85.38 87 TYR A N 1
ATOM 696 C CA . TYR A 1 87 ? -9.299 -4.676 10.508 1.00 85.38 87 TYR A CA 1
ATOM 697 C C . TYR A 1 87 ? -9.212 -3.666 11.636 1.00 85.38 87 TYR A C 1
ATOM 699 O O . TYR A 1 87 ? -8.116 -3.195 11.957 1.00 85.38 87 TYR A O 1
ATOM 707 N N . LEU A 1 88 ? -10.354 -3.372 12.250 1.00 85.06 88 LEU A N 1
ATOM 708 C CA . LEU A 1 88 ? -10.420 -2.528 13.431 1.00 85.06 88 LEU A CA 1
ATOM 709 C C . LEU A 1 88 ? -10.464 -3.402 14.679 1.00 85.06 88 LEU A C 1
ATOM 711 O O . LEU A 1 88 ? -11.267 -4.334 14.786 1.00 85.06 88 LEU A O 1
ATOM 715 N N . THR A 1 89 ? -9.585 -3.097 15.623 1.00 82.69 89 THR A N 1
ATOM 716 C CA . THR A 1 89 ? -9.494 -3.778 16.908 1.00 82.69 89 THR A CA 1
ATOM 717 C C . THR A 1 89 ? -9.670 -2.773 18.031 1.00 82.69 89 THR A C 1
ATOM 719 O O . THR A 1 89 ? -8.956 -1.776 18.139 1.00 82.69 89 THR A O 1
ATOM 722 N N . GLU A 1 90 ? -10.653 -3.044 18.881 1.00 79.56 90 GLU A N 1
ATOM 723 C CA . GLU A 1 90 ? -10.826 -2.323 20.131 1.00 79.56 90 GLU A CA 1
ATOM 724 C C . GLU A 1 90 ? -9.792 -2.826 21.140 1.00 79.56 90 GLU A C 1
ATOM 726 O O . GLU A 1 90 ? -9.597 -4.031 21.323 1.00 79.56 90 GLU A O 1
ATOM 731 N N . THR A 1 91 ? -9.116 -1.887 21.786 1.00 75.62 91 THR A N 1
ATOM 732 C CA . THR A 1 91 ? -8.196 -2.141 22.894 1.00 75.62 91 THR A CA 1
ATOM 733 C C . THR A 1 91 ? -8.728 -1.417 24.128 1.00 75.62 91 THR A C 1
ATOM 735 O O . THR A 1 91 ? -9.410 -0.404 23.984 1.00 75.62 91 THR A O 1
ATOM 738 N N . PRO A 1 92 ? -8.411 -1.871 25.353 1.00 71.12 92 PRO A N 1
ATOM 739 C CA . PRO A 1 92 ? -8.889 -1.210 26.572 1.00 71.12 92 PRO A CA 1
ATOM 740 C C . PRO A 1 92 ? -8.513 0.280 26.650 1.00 71.12 92 PRO A C 1
ATOM 742 O O . PRO A 1 92 ? -9.197 1.050 27.318 1.00 71.12 92 PRO A O 1
ATOM 745 N N . ASN A 1 93 ? -7.468 0.695 25.930 1.00 72.12 93 ASN A N 1
ATOM 746 C CA . ASN A 1 93 ? -6.930 2.049 25.978 1.00 72.12 93 ASN A CA 1
ATOM 747 C C . ASN A 1 93 ? -7.220 2.846 24.695 1.00 72.12 93 ASN A C 1
ATOM 749 O O . ASN A 1 93 ? -6.745 3.976 24.569 1.00 72.12 93 ASN A O 1
ATOM 753 N N . GLY A 1 94 ? -7.958 2.296 23.722 1.00 80.00 94 GLY A N 1
ATOM 754 C CA . GLY A 1 94 ? -8.071 2.926 22.408 1.00 80.00 94 GLY A CA 1
ATOM 755 C C . GLY A 1 94 ? -8.630 2.063 21.283 1.00 80.00 94 GLY A C 1
ATOM 756 O O . GLY A 1 94 ? -9.083 0.939 21.475 1.00 80.00 94 GLY A O 1
ATOM 757 N N . LEU A 1 95 ? -8.535 2.596 20.070 1.00 85.19 95 LEU A N 1
ATOM 758 C CA . LEU A 1 95 ? -8.940 1.932 18.836 1.00 85.19 95 LEU A CA 1
ATOM 759 C C . LEU A 1 95 ? -7.717 1.796 17.935 1.00 85.19 95 LEU A C 1
ATOM 761 O O . LEU A 1 95 ? -6.953 2.751 17.765 1.00 85.19 95 LEU A O 1
ATOM 765 N N . CYS A 1 96 ? -7.537 0.612 17.363 1.00 85.00 96 CYS A N 1
ATOM 766 C CA . CYS A 1 96 ? -6.437 0.304 16.467 1.00 85.00 96 CYS A CA 1
ATOM 767 C C . CYS A 1 96 ? -6.959 -0.170 15.111 1.00 85.00 96 CYS A C 1
ATOM 769 O O . CYS A 1 96 ? -8.028 -0.773 15.015 1.00 85.00 96 CYS A O 1
ATOM 771 N N . ILE A 1 97 ? -6.181 0.087 14.062 1.00 86.81 97 ILE A N 1
ATOM 772 C CA . ILE A 1 97 ? -6.439 -0.404 12.707 1.00 86.81 97 ILE A CA 1
ATOM 773 C C . ILE A 1 97 ? -5.205 -1.132 12.167 1.00 86.81 97 ILE A C 1
ATOM 775 O O . ILE A 1 97 ? -4.070 -0.700 12.384 1.00 86.81 97 ILE A O 1
ATOM 779 N N . SER A 1 98 ? -5.431 -2.235 11.456 1.00 84.69 98 SER A N 1
ATOM 780 C CA . SER A 1 98 ? -4.406 -3.008 10.744 1.00 84.69 98 SER A CA 1
ATOM 781 C C . SER A 1 98 ? -4.895 -3.359 9.340 1.00 84.69 98 SER A C 1
ATOM 783 O O . SER A 1 98 ? -6.090 -3.507 9.127 1.00 84.69 98 SER A O 1
ATOM 785 N N . TYR A 1 99 ? -3.992 -3.478 8.371 1.00 79.62 99 TYR A N 1
ATOM 786 C CA . TYR A 1 99 ? -4.335 -3.776 6.969 1.00 79.62 99 TYR A CA 1
ATOM 787 C C . TYR A 1 99 ? -3.411 -4.827 6.343 1.00 79.62 99 TYR A C 1
ATOM 789 O O . TYR A 1 99 ? -3.313 -4.951 5.126 1.00 79.62 99 TYR A O 1
ATOM 797 N N . ASN A 1 100 ? -2.695 -5.575 7.186 1.00 69.56 100 ASN A N 1
ATOM 798 C CA . ASN A 1 100 ? -1.785 -6.628 6.761 1.00 69.56 100 ASN A CA 1
ATOM 799 C C . ASN A 1 100 ? -2.216 -7.960 7.391 1.00 69.56 100 ASN A C 1
ATOM 801 O O . ASN A 1 100 ? -2.221 -8.090 8.616 1.00 69.56 100 ASN A O 1
ATOM 805 N N . GLU A 1 101 ? -2.593 -8.935 6.559 1.00 55.62 101 GLU A N 1
ATOM 806 C CA . GLU A 1 101 ? -3.050 -10.257 7.010 1.00 55.62 101 GLU A CA 1
ATOM 807 C C . GLU A 1 101 ? -1.935 -11.069 7.687 1.00 55.62 101 GLU A C 1
ATOM 809 O O . GLU A 1 101 ? -2.208 -11.786 8.650 1.00 55.62 101 GLU A O 1
ATOM 814 N N . GLU A 1 102 ? -0.684 -10.923 7.236 1.00 53.75 102 GLU A N 1
ATOM 815 C CA . GLU A 1 102 ? 0.467 -11.694 7.735 1.00 53.75 102 GLU A CA 1
ATOM 816 C C . GLU A 1 102 ? 1.172 -11.024 8.923 1.00 53.75 102 GLU A C 1
ATOM 818 O O . GLU A 1 102 ? 1.823 -11.692 9.725 1.00 53.75 102 GLU A O 1
ATOM 823 N N . LYS A 1 103 ? 1.029 -9.701 9.062 1.00 53.72 103 LYS A N 1
ATOM 824 C CA . LYS A 1 103 ? 1.691 -8.886 10.093 1.00 53.72 103 LYS A CA 1
ATOM 825 C C . LYS A 1 103 ? 0.687 -8.049 10.877 1.00 53.72 103 LYS A C 1
ATOM 827 O O . LYS A 1 103 ? 0.811 -6.825 10.962 1.00 53.72 103 LYS A O 1
ATOM 832 N N . LYS A 1 104 ? -0.302 -8.724 11.465 1.00 51.50 104 LYS A N 1
ATOM 833 C CA . LYS A 1 104 ? -1.322 -8.093 12.317 1.00 51.50 104 LYS A CA 1
ATOM 834 C C . LYS A 1 104 ? -0.734 -7.279 13.471 1.00 51.50 104 LYS A C 1
ATOM 836 O O . LYS A 1 104 ? -1.369 -6.314 13.870 1.00 51.50 104 LYS A O 1
ATOM 841 N N . ASP A 1 105 ? 0.472 -7.613 13.935 1.00 52.56 105 ASP A N 1
ATOM 842 C CA . ASP A 1 105 ? 1.081 -6.992 15.117 1.00 52.56 105 ASP A CA 1
ATOM 843 C C . ASP A 1 105 ? 2.113 -5.885 14.810 1.00 52.56 105 ASP A C 1
ATOM 845 O O . ASP A 1 105 ? 2.412 -5.076 15.684 1.00 52.56 105 ASP A O 1
ATOM 849 N N . GLU A 1 106 ? 2.654 -5.789 13.585 1.00 53.06 106 GLU A N 1
ATOM 850 C CA . GLU A 1 106 ? 3.734 -4.825 13.270 1.00 53.06 106 GLU A CA 1
ATOM 851 C C . GLU A 1 106 ? 3.240 -3.490 12.686 1.00 53.06 106 GLU A C 1
ATOM 853 O O . GLU A 1 106 ? 3.949 -2.487 12.757 1.00 53.06 106 GLU A O 1
ATOM 858 N N . LEU A 1 107 ? 2.038 -3.453 12.099 1.00 59.66 107 LEU A N 1
ATOM 859 C CA . LEU A 1 107 ? 1.496 -2.274 11.400 1.00 59.66 107 LEU A CA 1
ATOM 860 C C . LEU A 1 107 ? 0.185 -1.775 12.023 1.00 59.66 107 LEU A C 1
ATOM 862 O O . LEU A 1 107 ? -0.696 -1.269 11.327 1.00 59.66 107 LEU A O 1
ATOM 866 N N . LEU A 1 108 ? 0.059 -1.922 13.343 1.00 69.81 108 LEU A N 1
ATOM 867 C CA . LEU A 1 108 ? -1.061 -1.394 14.115 1.00 69.81 108 LEU A CA 1
ATOM 868 C C . LEU A 1 108 ? -0.913 0.118 14.270 1.00 69.81 108 LEU A C 1
ATOM 870 O O . LEU A 1 108 ? 0.006 0.613 14.925 1.00 69.81 108 LEU A O 1
ATOM 874 N N . ILE A 1 109 ? -1.838 0.865 13.676 1.00 79.00 109 ILE A N 1
ATOM 875 C CA . ILE A 1 109 ? -1.989 2.292 13.955 1.00 79.00 109 ILE A CA 1
ATOM 876 C C . ILE A 1 109 ? -3.039 2.400 15.050 1.00 79.00 109 ILE A C 1
ATOM 878 O O . ILE A 1 109 ? -4.204 2.092 14.818 1.00 79.00 109 ILE A O 1
ATOM 882 N N . CYS A 1 110 ? -2.617 2.816 16.239 1.00 82.75 110 CYS A N 1
ATOM 883 C CA . CYS A 1 110 ? -3.485 2.930 17.403 1.00 82.75 110 CYS A CA 1
ATOM 884 C C . CYS A 1 110 ? -3.681 4.387 17.802 1.00 82.75 110 CYS A C 1
ATOM 886 O O . CYS A 1 110 ? -2.750 5.196 17.747 1.00 82.75 110 CYS A O 1
ATOM 888 N N . ARG A 1 111 ? -4.890 4.701 18.260 1.00 81.88 111 ARG A N 1
ATOM 889 C CA . ARG A 1 111 ? -5.221 5.979 18.883 1.00 81.88 111 ARG A CA 1
ATOM 890 C C . ARG A 1 111 ? -5.746 5.733 20.288 1.00 81.88 111 ARG A C 1
ATOM 892 O O . ARG A 1 111 ? -6.667 4.941 20.469 1.00 81.88 111 ARG A O 1
ATOM 899 N N . SER A 1 112 ? -5.140 6.401 21.266 1.00 78.25 112 SER A N 1
ATOM 900 C CA . SER A 1 112 ? -5.518 6.281 22.671 1.00 78.25 112 SER A CA 1
ATOM 901 C C . SER A 1 112 ? -6.739 7.133 23.001 1.00 78.25 112 SER A C 1
ATOM 903 O O . SER A 1 112 ? -6.913 8.226 22.452 1.00 78.25 112 SER A O 1
ATOM 905 N N . LEU A 1 113 ? -7.581 6.643 23.913 1.00 71.25 113 LEU A N 1
ATOM 906 C CA . LEU A 1 113 ? -8.748 7.377 24.401 1.00 71.25 113 LEU A CA 1
ATOM 907 C C . LEU A 1 113 ? -8.286 8.660 25.102 1.00 71.25 113 LEU A C 1
ATOM 909 O O . LEU A 1 113 ? -7.264 8.646 25.787 1.00 71.25 113 LEU A O 1
ATOM 913 N N . PRO A 1 114 ? -9.016 9.784 24.966 1.00 65.25 114 PRO A N 1
ATOM 914 C CA . PRO A 1 114 ? -8.594 11.058 25.544 1.00 65.25 114 PRO A CA 1
ATOM 915 C C . PRO A 1 114 ? -8.546 11.072 27.083 1.00 65.25 114 PRO A C 1
ATOM 917 O O . PRO A 1 114 ? -8.153 12.090 27.651 1.00 65.25 114 PRO A O 1
ATOM 920 N N . HIS A 1 115 ? -8.892 9.980 27.773 1.00 53.94 115 HIS A N 1
ATOM 921 C CA . HIS A 1 115 ? -8.838 9.860 29.228 1.00 53.94 115 HIS A CA 1
ATOM 922 C C . HIS A 1 115 ? -8.234 8.522 29.676 1.00 53.94 115 HIS A C 1
ATOM 924 O O . HIS A 1 115 ? -8.951 7.565 29.944 1.00 53.94 115 HIS A O 1
ATOM 930 N N . GLU A 1 116 ? -6.916 8.505 29.849 1.00 47.09 116 GLU A N 1
ATOM 931 C CA . GLU A 1 116 ? -6.260 7.664 30.851 1.00 47.09 116 GLU A CA 1
ATOM 932 C C . GLU A 1 116 ? -5.602 8.639 31.841 1.00 47.09 116 GLU A C 1
ATOM 934 O O . GLU A 1 116 ? -4.766 9.459 31.454 1.00 47.09 116 GLU A O 1
ATOM 939 N N . LYS A 1 117 ? -6.107 8.664 33.077 1.00 41.12 117 LYS A N 1
ATOM 940 C CA . LYS A 1 117 ? -5.542 9.429 34.196 1.00 41.12 117 LYS A CA 1
ATOM 941 C C . LYS A 1 117 ? -4.541 8.560 34.935 1.00 41.12 117 LYS A C 1
ATOM 943 O O . LYS A 1 117 ? -4.884 7.376 35.139 1.00 41.12 117 LYS A O 1
#

pLDDT: mean 78.44, std 13.43, range [41.12, 94.56]

Foldseek 3Di:
DVVVVVVVQVVQADPVRDHPVNVVVVVVVVVVVCVVVVVVVVVVVVVVVVVVVLVVQVVVQVVVQCCCQPVVDDDDQWDADPNFIKGWDDDPFFIWIDGDPVCRPPSIDTDGHPDDD

Secondary structure (DSSP, 8-state):
-THHHHHHHHHTB-TTS-BHHHHHHHHHHHHHHHHHHHHHHHHHHHHHHHHHHHHHHHHHHHHHHHHHHHH-PPPPSEEEETTEEEEEEEETTEEEEE--SS-TTTS-EEEE-S---

Radius of gyration: 29.55 Å; chains: 1; bounding box: 62×23×87 Å